Protein AF-A0A957UZH3-F1 (afdb_monomer_lite)

Sequence (75 aa):
ANPFLRWRSFTALAGLGYHTNDLTGAPYPHELSRFKGQLGGTLLINWRISRTPTFAFRLRRKAFRLVRQFGRRIR

pLDDT: mean 84.12, std 8.29, range [48.28, 96.81]

Secondary structure (DSSP, 8-state):
--HHHHHHHHHHHHHTT----------SSSHHHHHHHTTT----------PPPPHHHHHHHHHHHHHHHHHTS--

Foldseek 3Di:
DDPVVVVVVVVVCVVVVDPDDDPDDDDPPDPVVVVCVVVVDDDDDDDDDDDDQDPVNVVVVVVVVVCVVVVVVVD

Structure (mmCIF, N/CA/C/O backbone):
data_AF-A0A957UZH3-F1
#
_entry.id   AF-A0A957UZH3-F1
#
loop_
_atom_site.group_PDB
_atom_site.id
_atom_site.type_symbol
_atom_site.label_atom_id
_atom_site.label_alt_id
_atom_site.label_comp_id
_atom_site.label_asym_id
_atom_site.label_entity_id
_atom_site.label_seq_i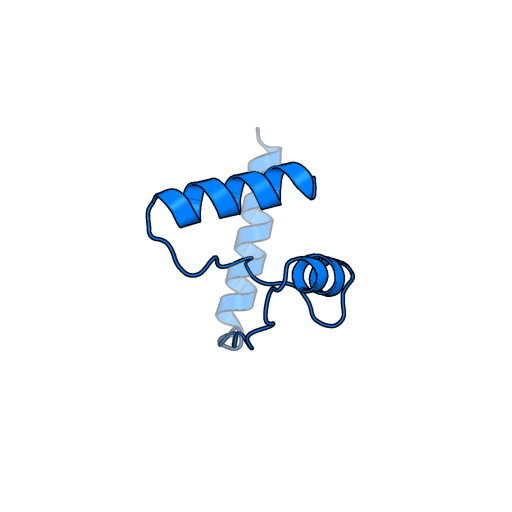d
_atom_site.pdbx_PDB_ins_code
_atom_site.Cartn_x
_atom_site.Cartn_y
_atom_site.Cartn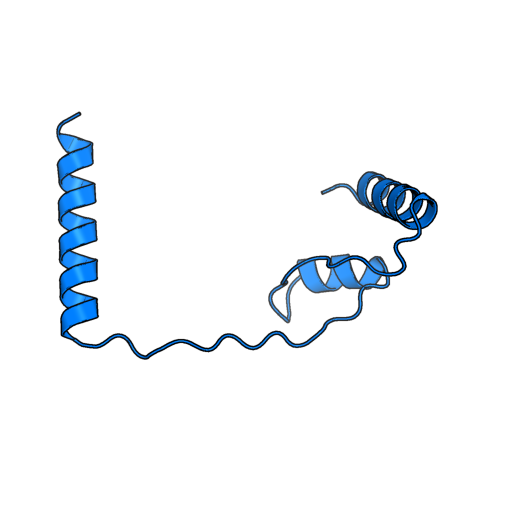_z
_atom_site.occupancy
_atom_site.B_iso_or_equiv
_atom_site.auth_seq_id
_atom_site.auth_comp_id
_atom_site.auth_asym_id
_atom_site.auth_atom_id
_atom_site.pdbx_PDB_model_num
ATOM 1 N N . ALA A 1 1 ? 7.654 3.331 14.037 1.00 60.50 1 ALA A N 1
ATOM 2 C CA . ALA A 1 1 ? 6.352 4.031 14.116 1.00 60.50 1 ALA A CA 1
ATOM 3 C C . ALA A 1 1 ? 5.536 3.406 15.241 1.00 60.50 1 ALA A C 1
ATOM 5 O O . ALA A 1 1 ? 5.546 2.188 15.347 1.00 60.50 1 ALA A O 1
ATOM 6 N N . ASN A 1 2 ? 4.889 4.213 16.082 1.00 82.50 2 ASN A N 1
ATOM 7 C CA . ASN A 1 2 ? 4.145 3.749 17.259 1.00 82.50 2 ASN A CA 1
ATOM 8 C C . ASN A 1 2 ? 2.738 3.228 16.853 1.00 82.50 2 ASN A C 1
ATOM 10 O O . ASN A 1 2 ? 2.039 3.959 16.142 1.00 82.50 2 ASN A O 1
ATOM 14 N N . PRO A 1 3 ? 2.306 2.020 17.285 1.00 80.88 3 PRO A N 1
ATOM 15 C CA . PRO A 1 3 ? 0.962 1.487 17.018 1.00 80.88 3 PRO A CA 1
ATOM 16 C C . PRO A 1 3 ? -0.176 2.445 17.400 1.00 80.88 3 PRO A C 1
ATOM 18 O O . PRO A 1 3 ? -1.117 2.620 16.628 1.00 80.88 3 PRO A O 1
ATOM 21 N N . PHE A 1 4 ? -0.058 3.122 18.547 1.00 86.12 4 PHE A N 1
ATOM 22 C CA . PHE A 1 4 ? -1.078 4.039 19.057 1.00 86.12 4 PHE A CA 1
ATOM 23 C C . PHE A 1 4 ? -1.319 5.221 18.114 1.00 86.12 4 PHE A C 1
ATOM 25 O O . PHE A 1 4 ? -2.459 5.525 17.765 1.00 86.12 4 PHE A O 1
ATOM 32 N N . LEU A 1 5 ? -0.243 5.859 17.644 1.00 88.62 5 LEU A N 1
ATOM 33 C CA . LEU A 1 5 ? -0.349 6.980 16.705 1.00 88.62 5 LEU A CA 1
ATOM 34 C C . LEU A 1 5 ? -1.026 6.550 15.404 1.00 88.62 5 LEU A C 1
ATOM 36 O O . LEU A 1 5 ? -1.829 7.294 14.851 1.00 88.62 5 LEU A O 1
ATOM 40 N N . ARG A 1 6 ? -0.740 5.332 14.938 1.00 87.62 6 ARG A N 1
ATOM 41 C CA . ARG A 1 6 ? -1.321 4.806 13.705 1.00 87.62 6 ARG A CA 1
ATOM 42 C C . ARG A 1 6 ? -2.814 4.507 13.852 1.00 87.62 6 ARG A C 1
ATOM 44 O O . ARG A 1 6 ? -3.577 4.868 12.963 1.00 87.62 6 ARG A O 1
ATOM 51 N N . TRP A 1 7 ? -3.235 3.946 14.986 1.00 87.75 7 TRP A N 1
ATOM 52 C CA . TRP A 1 7 ? -4.656 3.791 15.306 1.00 87.75 7 TRP A CA 1
ATOM 53 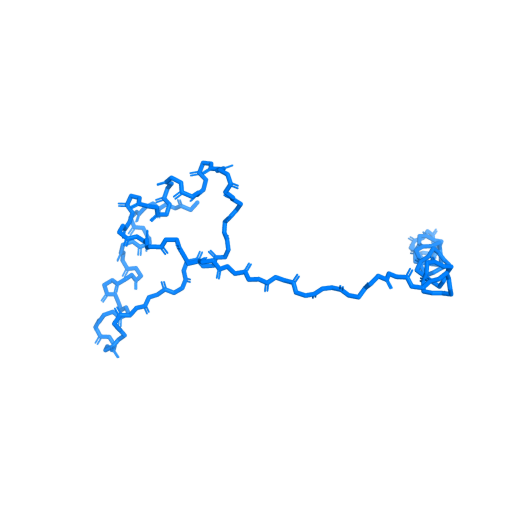C C . TRP A 1 7 ? -5.382 5.143 15.329 1.00 87.75 7 TRP A C 1
ATOM 55 O O . TRP A 1 7 ? -6.401 5.297 14.663 1.00 87.75 7 TRP A O 1
ATOM 65 N N . ARG A 1 8 ? -4.807 6.160 15.989 1.00 92.31 8 ARG A N 1
ATOM 66 C CA . ARG A 1 8 ? -5.371 7.523 16.005 1.00 92.31 8 ARG A CA 1
ATOM 67 C C . ARG A 1 8 ? -5.520 8.113 14.602 1.00 92.31 8 ARG A C 1
ATOM 69 O O . ARG A 1 8 ? -6.542 8.734 14.318 1.00 92.31 8 ARG A O 1
ATOM 76 N N . SER A 1 9 ? -4.541 7.902 13.721 1.00 91.75 9 SER A N 1
ATOM 77 C CA . SER A 1 9 ? -4.642 8.322 12.319 1.00 91.75 9 SER A CA 1
ATOM 78 C C . SER A 1 9 ? -5.791 7.625 11.587 1.00 91.75 9 SER A C 1
ATOM 80 O O . SER A 1 9 ? -6.493 8.277 10.822 1.00 91.75 9 SER A O 1
ATOM 82 N N . PHE A 1 10 ? -6.022 6.330 11.828 1.00 91.19 10 PHE A N 1
ATOM 83 C CA . PHE A 1 10 ? -7.151 5.614 11.226 1.00 91.19 10 PHE A CA 1
ATOM 84 C C . PHE A 1 10 ? -8.495 6.142 11.719 1.00 91.19 10 PHE A C 1
ATOM 86 O O . PHE A 1 10 ? -9.377 6.371 10.900 1.00 91.19 10 PHE A O 1
ATOM 93 N N . THR A 1 11 ? -8.639 6.406 13.020 1.00 93.19 11 THR A N 1
ATOM 94 C CA . THR A 1 11 ? -9.866 7.001 13.571 1.00 93.19 11 THR A CA 1
ATOM 95 C C . THR A 1 11 ? -10.146 8.375 12.963 1.00 93.19 11 THR A C 1
ATOM 97 O O . THR A 1 11 ? -11.281 8.663 12.597 1.00 93.19 11 THR A O 1
ATOM 100 N N . ALA A 1 12 ? -9.115 9.214 12.815 1.00 95.31 12 ALA A N 1
ATOM 101 C CA . ALA A 1 12 ? -9.260 10.531 12.199 1.00 95.31 12 ALA A CA 1
ATOM 102 C C . ALA A 1 12 ? -9.677 10.434 10.721 1.00 95.31 12 ALA A C 1
ATOM 104 O O . ALA A 1 12 ? -10.584 11.140 10.293 1.00 95.31 12 ALA A O 1
ATOM 105 N N . LEU A 1 13 ? -9.060 9.529 9.954 1.00 94.62 13 LEU A N 1
ATOM 106 C CA . LEU A 1 13 ? -9.414 9.293 8.551 1.00 94.62 13 LEU A CA 1
ATOM 107 C C . LEU A 1 13 ? -10.833 8.729 8.400 1.00 94.62 13 LEU A C 1
ATOM 109 O O . LEU A 1 13 ? -11.573 9.180 7.532 1.00 94.62 13 LEU A O 1
ATOM 113 N N . ALA A 1 14 ? -11.241 7.811 9.275 1.00 94.31 14 ALA A N 1
ATOM 114 C CA . ALA A 1 14 ? -12.608 7.301 9.300 1.00 94.31 14 ALA A CA 1
ATOM 115 C C . ALA A 1 14 ? -13.624 8.420 9.587 1.00 94.31 14 ALA A C 1
ATOM 117 O O . ALA A 1 14 ? -14.654 8.495 8.923 1.00 94.31 14 ALA A O 1
ATOM 118 N N . GLY A 1 15 ? -13.304 9.342 10.504 1.00 96.62 15 GLY A N 1
ATOM 119 C CA . GLY A 1 15 ? -14.125 10.529 10.776 1.00 96.62 15 GLY A CA 1
ATOM 120 C C . GLY A 1 15 ? -14.258 11.489 9.586 1.00 96.62 15 GLY A C 1
ATOM 121 O O . GLY A 1 15 ? -15.226 12.237 9.515 1.00 96.62 15 GLY A O 1
ATOM 122 N N . LEU A 1 16 ? -13.324 11.439 8.633 1.00 96.81 16 LEU A N 1
ATOM 123 C CA . LEU A 1 16 ? -13.373 12.184 7.370 1.00 96.81 16 LEU A CA 1
ATOM 124 C C . LEU A 1 16 ? -14.070 11.408 6.233 1.00 96.81 16 LEU A C 1
ATOM 126 O O . LEU A 1 16 ? -14.114 11.897 5.108 1.00 96.81 16 LEU A O 1
ATOM 130 N N . GLY A 1 17 ? -14.592 10.206 6.499 1.00 96.44 17 GLY A N 1
ATOM 131 C CA . GLY A 1 17 ? -15.274 9.370 5.507 1.00 96.44 17 GLY A CA 1
ATOM 132 C C . GLY A 1 17 ? -14.353 8.469 4.679 1.00 96.44 17 GLY A C 1
ATOM 133 O O . GLY A 1 17 ? -14.806 7.851 3.718 1.00 96.44 17 GLY A O 1
ATOM 134 N N . TYR A 1 18 ? -13.067 8.351 5.025 1.00 93.81 18 TYR A N 1
ATOM 135 C CA . TYR A 1 18 ? -12.187 7.391 4.355 1.00 93.81 18 TYR A CA 1
ATOM 136 C C . TYR A 1 18 ? -12.458 5.968 4.850 1.00 93.81 18 TYR A C 1
ATOM 138 O O . TYR A 1 18 ? -12.406 5.689 6.047 1.00 93.81 18 TYR A O 1
ATOM 146 N N . HIS A 1 19 ? -12.670 5.046 3.911 1.00 89.19 19 HIS A N 1
ATOM 147 C CA . HIS A 1 19 ? -12.949 3.636 4.208 1.00 89.19 19 HIS A CA 1
ATOM 148 C C . HIS A 1 19 ? -11.699 2.747 4.227 1.00 89.19 19 HIS A C 1
ATOM 150 O O . HIS A 1 19 ? -11.714 1.664 4.807 1.00 89.19 19 HIS A O 1
ATOM 156 N N . THR A 1 20 ? -10.612 3.186 3.591 1.00 87.50 20 THR A N 1
ATOM 157 C CA . THR A 1 20 ? -9.385 2.397 3.427 1.00 87.50 20 THR A CA 1
ATOM 158 C C . THR A 1 20 ? -8.149 3.275 3.561 1.00 87.50 20 THR A C 1
ATOM 160 O O . THR A 1 20 ? -8.185 4.456 3.219 1.00 87.50 20 THR A O 1
ATOM 163 N N . ASN A 1 21 ? -7.035 2.688 4.000 1.00 86.50 21 ASN A N 1
ATOM 164 C CA . ASN A 1 21 ? -5.748 3.371 4.097 1.00 86.50 21 ASN A CA 1
ATOM 165 C C . ASN A 1 21 ? -4.633 2.509 3.487 1.00 86.50 21 ASN A C 1
ATOM 167 O O . ASN A 1 21 ? -4.454 1.356 3.885 1.00 86.50 21 ASN A O 1
ATOM 171 N N . ASP A 1 22 ? -3.876 3.073 2.544 1.00 86.44 22 ASP A N 1
ATOM 172 C CA . ASP A 1 22 ? -2.700 2.423 1.970 1.00 86.44 22 ASP A CA 1
ATOM 173 C C . ASP A 1 22 ? -1.517 2.517 2.945 1.00 86.44 22 ASP A C 1
ATOM 175 O O . ASP A 1 22 ? -0.895 3.563 3.141 1.00 86.44 22 ASP A O 1
ATOM 179 N N . LEU A 1 23 ? -1.168 1.379 3.550 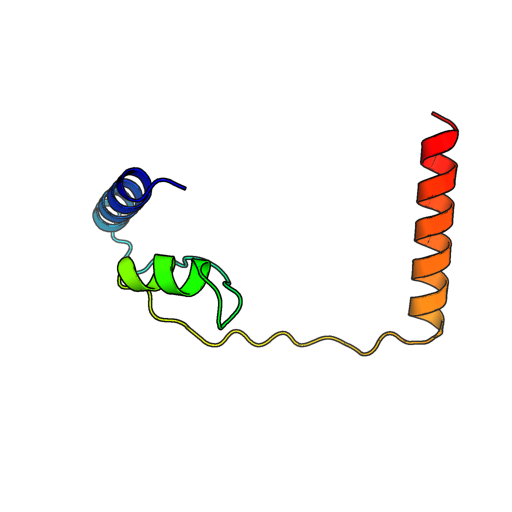1.00 84.50 23 LEU A N 1
ATOM 180 C CA . LEU A 1 23 ? -0.013 1.269 4.443 1.00 84.50 23 LEU A CA 1
ATOM 181 C C . LEU A 1 23 ? 1.322 1.223 3.694 1.00 84.50 23 LEU A C 1
ATOM 183 O O . LEU A 1 23 ? 2.359 1.031 4.340 1.00 84.50 23 LEU A O 1
ATOM 187 N N . THR A 1 24 ? 1.319 1.414 2.374 1.00 84.44 24 THR A N 1
ATOM 188 C CA . THR A 1 24 ? 2.436 1.355 1.423 1.00 84.44 24 THR A CA 1
ATOM 189 C C . THR A 1 24 ? 3.089 -0.024 1.335 1.00 84.44 24 THR A C 1
ATOM 191 O O . THR A 1 24 ? 2.801 -0.935 2.119 1.00 84.44 24 THR A O 1
ATOM 194 N N . GLY A 1 25 ? 4.023 -0.188 0.397 1.00 82.38 25 GLY A N 1
ATOM 195 C CA . GLY A 1 25 ? 4.740 -1.445 0.194 1.00 82.38 25 GLY A CA 1
ATOM 196 C C . GLY A 1 25 ? 5.468 -1.942 1.448 1.00 82.38 25 GLY A C 1
ATOM 197 O O . GLY A 1 25 ? 6.040 -1.172 2.224 1.00 82.38 25 GLY A O 1
ATOM 198 N N . ALA A 1 26 ? 5.441 -3.254 1.663 1.00 83.00 26 ALA A N 1
ATOM 199 C CA . ALA A 1 26 ? 6.343 -3.947 2.574 1.00 83.00 26 ALA A CA 1
ATOM 200 C C . ALA A 1 26 ? 6.952 -5.148 1.833 1.00 83.00 26 ALA A C 1
ATOM 202 O O . ALA A 1 26 ? 6.240 -5.791 1.059 1.00 83.00 26 ALA A O 1
ATOM 203 N N . PRO A 1 27 ? 8.246 -5.455 2.033 1.00 81.06 27 PRO A N 1
ATOM 204 C CA . PRO A 1 27 ? 8.821 -6.687 1.508 1.00 81.06 27 PRO A CA 1
ATOM 205 C C . PRO A 1 27 ? 8.076 -7.892 2.097 1.00 81.06 27 PRO A C 1
ATOM 207 O O . PRO A 1 27 ? 7.663 -7.861 3.257 1.00 81.06 27 PRO A O 1
ATOM 210 N N . TYR A 1 28 ? 7.897 -8.957 1.324 1.00 79.00 28 TYR A N 1
ATOM 211 C CA . TYR A 1 28 ? 7.282 -10.187 1.816 1.00 79.00 28 TYR A CA 1
ATOM 212 C C . TYR A 1 28 ? 8.186 -11.383 1.499 1.00 79.00 28 TYR A C 1
ATOM 214 O O . TYR A 1 28 ? 8.553 -11.536 0.332 1.00 79.00 28 TYR A O 1
ATOM 222 N N . PRO A 1 29 ? 8.536 -12.223 2.494 1.00 83.44 29 PRO A N 1
ATOM 223 C CA . PRO A 1 29 ? 8.227 -12.110 3.932 1.00 83.44 29 PRO A CA 1
ATOM 224 C C . PRO A 1 29 ? 9.123 -11.082 4.669 1.00 83.44 29 PRO A C 1
ATOM 226 O O . PRO A 1 29 ? 10.315 -10.987 4.393 1.00 83.44 29 PRO A O 1
ATOM 229 N N . HIS A 1 30 ? 8.565 -10.295 5.605 1.00 85.50 30 HIS A N 1
ATOM 230 C CA . HIS A 1 30 ? 9.316 -9.318 6.425 1.00 85.50 30 HIS A CA 1
ATOM 231 C C . HIS A 1 30 ? 8.553 -8.923 7.704 1.00 85.50 30 HIS A C 1
ATOM 233 O O . HIS A 1 30 ? 7.320 -8.929 7.722 1.00 85.50 30 HIS A O 1
ATOM 239 N N . GLU A 1 31 ? 9.256 -8.488 8.753 1.00 86.19 31 GLU A N 1
ATOM 240 C CA . GLU A 1 31 ? 8.659 -8.055 10.034 1.00 86.19 31 GLU A CA 1
ATOM 241 C C . GLU A 1 31 ? 7.649 -6.910 9.872 1.00 86.19 31 GLU A C 1
ATOM 243 O O . GLU A 1 31 ? 6.586 -6.902 10.490 1.00 86.19 31 GLU A O 1
ATOM 248 N N . LEU A 1 32 ? 7.937 -5.969 8.969 1.00 83.94 32 LEU A N 1
ATOM 249 C CA . LEU A 1 32 ? 7.020 -4.873 8.632 1.00 83.94 32 LEU A CA 1
ATOM 250 C C . LEU A 1 32 ? 5.687 -5.370 8.061 1.00 83.94 32 LEU A C 1
ATOM 252 O O . LEU A 1 32 ? 4.659 -4.737 8.294 1.00 83.94 32 LEU A O 1
ATOM 256 N N . SER A 1 33 ? 5.691 -6.489 7.336 1.00 84.69 33 SER A N 1
ATOM 257 C CA . SER A 1 33 ? 4.467 -7.104 6.812 1.00 84.69 33 SER A CA 1
ATOM 258 C C . SER A 1 33 ? 3.649 -7.724 7.943 1.00 84.69 33 SER A C 1
ATOM 260 O O . SER A 1 33 ? 2.435 -7.539 7.985 1.00 84.69 33 SER A O 1
ATOM 262 N N . ARG A 1 34 ? 4.311 -8.348 8.930 1.00 84.38 34 ARG A N 1
ATOM 263 C CA . ARG A 1 34 ? 3.656 -8.852 10.148 1.00 84.38 34 ARG A CA 1
ATOM 264 C C . ARG A 1 34 ? 3.040 -7.718 10.972 1.00 84.38 34 ARG A C 1
ATOM 266 O O . ARG A 1 34 ? 1.880 -7.815 11.356 1.00 84.38 34 ARG A O 1
ATOM 273 N N . PHE A 1 35 ? 3.775 -6.624 11.179 1.00 84.38 35 PHE A N 1
ATOM 274 C CA . PHE A 1 35 ? 3.272 -5.441 11.883 1.00 84.38 35 PHE A CA 1
ATOM 275 C C . PHE A 1 35 ? 2.055 -4.811 11.187 1.00 84.38 35 PHE A C 1
ATOM 277 O O . PHE A 1 35 ? 1.073 -4.469 11.837 1.00 84.38 35 PHE A O 1
ATOM 284 N N . LYS A 1 36 ? 2.086 -4.672 9.855 1.00 85.00 36 LYS A N 1
ATOM 285 C CA . LYS A 1 36 ? 0.939 -4.155 9.087 1.00 85.00 36 LYS A CA 1
ATOM 286 C C . LYS A 1 36 ? -0.266 -5.101 9.149 1.00 85.00 36 LYS A C 1
ATOM 288 O O . LYS A 1 36 ? -1.392 -4.621 9.242 1.00 85.00 36 LYS A O 1
ATOM 293 N N . GLY A 1 37 ? -0.033 -6.415 9.173 1.00 83.38 37 GLY A N 1
ATOM 294 C CA . GLY A 1 37 ? -1.088 -7.416 9.355 1.00 83.38 37 GLY A CA 1
ATOM 295 C C . GLY A 1 37 ? -1.799 -7.309 10.709 1.00 83.38 37 GLY A C 1
ATOM 296 O O . GLY A 1 37 ? -3.018 -7.429 10.764 1.00 83.38 37 GLY A O 1
ATOM 297 N N . GLN A 1 38 ? -1.079 -6.977 11.789 1.00 86.38 38 GLN A N 1
ATOM 298 C CA . GLN A 1 38 ? -1.680 -6.746 13.117 1.00 86.38 38 GLN A CA 1
ATOM 299 C C . GLN A 1 38 ? -2.680 -5.579 13.144 1.00 86.38 38 GLN A C 1
ATOM 301 O O . GLN A 1 38 ? -3.506 -5.498 14.045 1.00 86.38 38 GLN A O 1
ATOM 306 N N . LEU A 1 39 ? -2.616 -4.678 12.163 1.00 84.06 39 LEU A N 1
ATOM 307 C CA . LEU A 1 39 ? -3.516 -3.532 12.036 1.00 84.06 39 LEU A CA 1
ATOM 308 C C . LEU A 1 39 ? -4.755 -3.834 11.176 1.00 84.06 39 LEU A C 1
ATOM 310 O O . LEU A 1 39 ? -5.479 -2.908 10.824 1.00 84.06 39 LEU A O 1
ATOM 314 N N . GLY A 1 40 ? -4.970 -5.096 10.787 1.00 83.38 40 GLY A N 1
ATOM 315 C CA . GLY A 1 40 ? -6.026 -5.487 9.846 1.00 83.38 40 GLY A CA 1
ATOM 316 C C . GLY A 1 40 ? -5.692 -5.174 8.383 1.00 83.38 40 GLY A C 1
ATOM 317 O O . GLY A 1 40 ? -6.563 -5.238 7.519 1.00 83.38 40 GLY A O 1
ATOM 318 N N . GLY A 1 41 ? -4.436 -4.823 8.082 1.00 83.06 41 GLY A N 1
ATOM 319 C CA . GLY A 1 41 ? -3.994 -4.553 6.719 1.00 83.06 41 GLY A CA 1
ATOM 320 C C . GLY A 1 41 ? -3.962 -5.825 5.874 1.00 83.06 41 GLY A C 1
ATOM 321 O O . GLY A 1 41 ? -3.317 -6.805 6.246 1.00 83.06 41 GLY A O 1
ATOM 322 N N . THR A 1 42 ? -4.606 -5.790 4.708 1.00 82.94 42 THR A N 1
ATOM 323 C CA . THR A 1 42 ? -4.510 -6.863 3.709 1.00 82.94 42 THR A CA 1
ATOM 324 C C . THR A 1 42 ? -3.306 -6.615 2.804 1.00 82.94 42 THR A C 1
ATOM 326 O O . THR A 1 42 ? -3.127 -5.510 2.289 1.00 82.94 42 THR A O 1
ATOM 32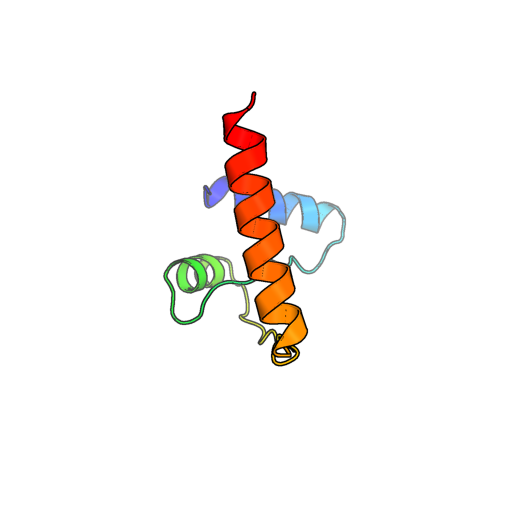9 N N . LEU A 1 43 ? -2.460 -7.631 2.605 1.00 82.38 43 LEU A N 1
ATOM 330 C CA . LEU A 1 43 ? -1.336 -7.532 1.677 1.00 82.38 43 LEU A CA 1
ATOM 331 C C . LEU A 1 43 ? -1.851 -7.651 0.239 1.00 82.38 43 LEU A C 1
ATOM 333 O O . LEU A 1 43 ? -2.238 -8.731 -0.198 1.00 82.38 43 LEU A O 1
ATOM 337 N N . LEU A 1 44 ? -1.819 -6.542 -0.495 1.00 84.81 44 LEU A N 1
ATOM 338 C CA . LEU A 1 44 ? -2.086 -6.527 -1.930 1.00 84.81 44 LEU A CA 1
ATOM 339 C C . LEU A 1 44 ? -0.781 -6.691 -2.712 1.00 84.81 44 LEU A C 1
ATOM 341 O O . LEU A 1 44 ? 0.249 -6.095 -2.378 1.00 84.81 44 LEU A O 1
ATOM 345 N N . ILE A 1 45 ? -0.826 -7.511 -3.762 1.00 84.56 45 ILE A N 1
ATOM 346 C CA . ILE A 1 45 ? 0.317 -7.730 -4.649 1.00 84.56 45 ILE A CA 1
ATOM 347 C C . ILE A 1 45 ? 0.532 -6.466 -5.482 1.00 84.56 45 ILE A C 1
ATOM 349 O O . ILE A 1 45 ? -0.346 -6.050 -6.233 1.00 84.56 45 ILE A O 1
ATOM 353 N N . ASN A 1 46 ? 1.726 -5.885 -5.379 1.00 82.94 46 ASN A N 1
ATOM 354 C CA . ASN A 1 46 ? 2.143 -4.742 -6.182 1.00 82.94 46 ASN A CA 1
ATOM 355 C C . ASN A 1 46 ? 3.201 -5.180 -7.196 1.00 82.94 46 ASN A C 1
ATOM 357 O O . ASN A 1 46 ? 4.312 -5.563 -6.826 1.00 82.94 46 ASN A O 1
ATOM 361 N N . TRP A 1 47 ? 2.869 -5.096 -8.482 1.00 82.38 47 TRP A N 1
ATOM 362 C CA . TR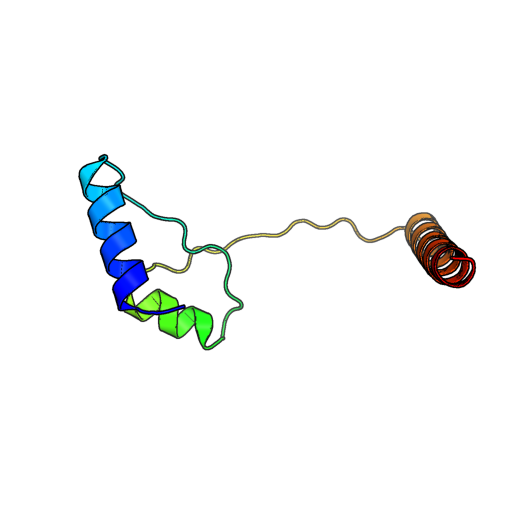P A 1 47 ? 3.795 -5.418 -9.562 1.00 82.38 47 TRP A CA 1
ATOM 363 C C . TRP A 1 47 ? 4.632 -4.202 -9.937 1.00 82.38 47 TRP A C 1
ATOM 365 O O . TRP A 1 47 ? 4.118 -3.104 -10.144 1.00 82.38 47 TRP A O 1
ATOM 375 N N . ARG A 1 48 ? 5.944 -4.403 -10.074 1.00 85.06 48 ARG A N 1
ATOM 376 C CA . ARG A 1 48 ? 6.855 -3.381 -10.587 1.00 85.06 48 ARG A CA 1
ATOM 377 C C . ARG A 1 48 ? 7.372 -3.801 -11.952 1.00 85.06 48 ARG A C 1
ATOM 379 O O . ARG A 1 48 ? 8.222 -4.682 -12.051 1.00 85.06 48 ARG A O 1
ATOM 386 N N . ILE A 1 49 ? 6.929 -3.105 -12.991 1.00 88.19 49 ILE A N 1
ATOM 387 C CA . ILE A 1 49 ? 7.508 -3.252 -14.325 1.00 88.19 49 ILE A CA 1
ATOM 388 C C . ILE A 1 49 ? 8.802 -2.441 -14.368 1.00 88.19 49 ILE A C 1
ATOM 390 O O . ILE A 1 49 ? 8.844 -1.268 -13.991 1.00 88.19 49 ILE A O 1
ATOM 394 N N . SER A 1 50 ? 9.885 -3.070 -14.812 1.00 84.94 50 SER A N 1
ATOM 395 C CA . SER A 1 50 ? 11.152 -2.383 -15.037 1.00 84.94 50 SER A CA 1
ATOM 396 C C . SER A 1 50 ? 11.725 -2.783 -16.387 1.00 84.94 50 SER A C 1
ATOM 398 O O . SER A 1 50 ? 11.676 -3.948 -16.772 1.00 84.94 50 SER A O 1
ATOM 400 N N . ARG A 1 51 ? 12.252 -1.804 -17.126 1.00 84.06 51 ARG A N 1
ATOM 401 C CA . ARG A 1 51 ? 12.945 -2.056 -18.389 1.00 84.06 51 ARG A CA 1
ATOM 402 C C . ARG A 1 51 ? 14.363 -2.527 -18.094 1.00 84.06 51 ARG A C 1
ATOM 404 O O . ARG A 1 51 ? 15.081 -1.869 -17.336 1.00 84.06 51 ARG A O 1
ATOM 411 N N . THR A 1 52 ? 14.789 -3.607 -18.747 1.00 81.88 52 THR A N 1
ATOM 412 C CA . THR A 1 52 ? 16.187 -4.046 -18.702 1.00 81.88 52 THR A CA 1
ATOM 413 C C . THR A 1 52 ? 17.090 -2.894 -19.150 1.00 81.88 52 THR A C 1
ATOM 415 O O . THR A 1 52 ? 16.889 -2.340 -20.236 1.00 81.88 52 THR A O 1
ATOM 418 N N . PRO A 1 53 ? 18.064 -2.479 -18.325 1.00 83.19 53 PRO A N 1
ATOM 419 C CA . PRO A 1 53 ? 18.920 -1.358 -18.664 1.00 83.19 53 PRO A CA 1
ATOM 420 C C . PRO A 1 53 ? 19.764 -1.706 -19.893 1.00 83.19 53 PRO A C 1
ATOM 422 O O . PRO A 1 53 ? 20.576 -2.630 -19.849 1.00 83.19 53 PRO A O 1
ATOM 425 N N . THR A 1 54 ? 19.602 -0.944 -20.977 1.00 88.12 54 THR A N 1
ATOM 426 C CA . THR A 1 54 ? 20.460 -1.063 -22.163 1.00 88.12 54 THR A CA 1
ATOM 427 C C . THR A 1 54 ? 21.914 -0.755 -21.804 1.00 88.12 54 THR A C 1
ATOM 429 O O . THR A 1 54 ? 22.201 -0.061 -20.821 1.00 88.12 54 THR A O 1
ATOM 432 N N . PHE A 1 55 ? 22.862 -1.248 -22.601 1.00 83.25 55 PHE A N 1
ATOM 433 C CA . PHE A 1 55 ? 24.287 -0.999 -22.366 1.00 83.25 55 PHE A CA 1
ATOM 434 C C . PHE A 1 55 ? 24.607 0.506 -22.277 1.00 83.25 55 PHE A C 1
ATOM 436 O O . PHE A 1 55 ? 25.249 0.949 -21.322 1.00 83.25 55 PHE A O 1
ATOM 443 N N . ALA A 1 56 ? 24.035 1.309 -23.183 1.00 84.69 56 ALA A N 1
ATOM 444 C CA . ALA A 1 56 ? 24.134 2.770 -23.163 1.00 84.69 56 ALA A CA 1
ATOM 445 C C . ALA A 1 56 ? 23.606 3.384 -21.851 1.00 84.69 56 ALA A C 1
ATOM 447 O O . ALA A 1 56 ? 24.240 4.263 -21.264 1.00 84.69 56 ALA A O 1
ATOM 448 N N . PHE A 1 57 ? 22.483 2.880 -21.328 1.00 84.75 57 PHE A N 1
ATOM 449 C CA . PHE A 1 57 ? 21.946 3.322 -20.041 1.00 84.75 57 PHE A CA 1
ATOM 450 C C . PHE A 1 57 ? 22.884 2.976 -18.874 1.00 84.75 57 PHE A C 1
ATOM 452 O O . PHE A 1 57 ? 23.074 3.790 -17.966 1.00 84.75 57 PHE A O 1
ATOM 459 N N . ARG A 1 58 ? 23.515 1.792 -18.891 1.00 84.50 58 ARG A N 1
ATOM 460 C CA . ARG A 1 58 ? 24.483 1.384 -17.856 1.00 84.50 58 ARG A CA 1
ATOM 461 C C . ARG A 1 58 ? 25.719 2.285 -17.857 1.00 84.50 58 ARG A C 1
ATOM 463 O O . ARG A 1 58 ? 26.140 2.709 -16.779 1.00 84.50 58 ARG A O 1
ATOM 470 N N . LEU A 1 59 ? 26.254 2.603 -19.037 1.00 87.25 59 LEU A N 1
ATOM 471 C CA . LEU A 1 59 ? 27.380 3.526 -19.211 1.00 87.25 59 LEU A CA 1
ATOM 472 C C . LEU A 1 59 ? 27.037 4.928 -18.708 1.00 87.25 59 LEU A C 1
ATOM 474 O O . LEU A 1 59 ? 27.721 5.437 -17.820 1.00 87.25 59 LEU A O 1
ATOM 478 N N . ARG A 1 60 ? 25.921 5.508 -19.173 1.00 86.00 60 ARG A N 1
ATOM 479 C CA . ARG A 1 60 ? 25.462 6.834 -18.729 1.00 86.00 60 ARG A CA 1
ATOM 480 C C . ARG A 1 60 ? 25.260 6.884 -17.217 1.00 86.00 60 ARG A C 1
ATOM 482 O O . ARG A 1 60 ? 25.673 7.843 -16.572 1.00 86.00 60 ARG A O 1
ATOM 489 N N . ARG A 1 61 ? 24.681 5.838 -16.618 1.00 85.62 61 ARG A N 1
ATOM 490 C CA . ARG A 1 61 ? 24.481 5.761 -15.164 1.00 85.62 61 ARG A CA 1
ATOM 491 C C . ARG A 1 61 ? 25.803 5.701 -14.393 1.00 85.62 61 ARG A C 1
ATOM 493 O O . ARG A 1 61 ? 25.880 6.290 -13.317 1.00 85.62 61 ARG A O 1
ATOM 500 N N . LYS A 1 62 ? 26.822 4.995 -14.897 1.00 86.25 62 LYS A N 1
ATOM 501 C CA . LYS A 1 62 ? 28.163 4.971 -14.283 1.00 86.25 62 LYS A CA 1
ATOM 502 C C . LYS A 1 62 ? 28.854 6.330 -14.408 1.00 86.25 62 LYS A C 1
ATOM 504 O O . LYS A 1 62 ? 29.296 6.857 -13.393 1.00 86.25 62 LYS A O 1
ATOM 509 N N . ALA A 1 63 ? 28.861 6.916 -15.606 1.00 87.62 63 ALA A N 1
ATOM 510 C CA . ALA A 1 63 ? 29.426 8.242 -15.852 1.00 87.62 63 ALA A CA 1
ATOM 511 C C . ALA A 1 63 ? 28.776 9.303 -14.950 1.00 87.62 63 ALA A C 1
ATOM 513 O O . ALA A 1 63 ? 29.471 10.053 -14.273 1.00 87.62 63 ALA A O 1
ATOM 514 N N . PHE A 1 64 ? 27.445 9.287 -14.831 1.00 86.50 64 PHE A N 1
ATOM 515 C CA . PHE A 1 64 ? 26.714 10.209 -13.963 1.00 86.50 64 PHE A CA 1
ATOM 516 C C . PHE A 1 64 ? 27.066 10.041 -12.477 1.00 86.50 64 PHE A C 1
ATOM 518 O O . PHE A 1 64 ? 27.188 11.028 -11.756 1.00 86.50 64 PHE A O 1
ATOM 525 N N . ARG A 1 65 ? 27.263 8.804 -11.992 1.00 86.44 65 ARG A N 1
ATOM 526 C CA . ARG A 1 65 ? 27.713 8.577 -10.606 1.00 86.44 65 ARG A CA 1
ATOM 527 C C . ARG A 1 65 ? 29.115 9.121 -10.366 1.00 86.44 65 ARG A C 1
ATOM 529 O O . ARG A 1 65 ? 29.322 9.736 -9.326 1.00 86.44 65 ARG A O 1
ATOM 536 N N . LEU A 1 66 ? 30.033 8.911 -11.309 1.00 86.25 66 LEU A N 1
ATOM 537 C CA . LEU A 1 66 ? 31.404 9.411 -11.215 1.00 86.25 66 LEU A CA 1
ATOM 538 C C . LEU A 1 66 ? 31.421 10.938 -11.208 1.00 86.25 66 LEU A C 1
ATOM 540 O O . LEU A 1 66 ? 31.939 11.526 -10.267 1.00 86.25 66 LEU A O 1
ATOM 544 N N . VAL A 1 67 ? 30.754 11.583 -12.168 1.00 86.75 67 VAL A N 1
ATOM 545 C CA . VAL A 1 67 ? 30.629 13.049 -12.212 1.00 86.75 67 VAL A CA 1
ATOM 546 C C . VAL A 1 67 ? 30.033 13.589 -10.910 1.00 86.75 67 VAL A C 1
ATOM 548 O O . VAL A 1 67 ? 30.548 14.552 -10.353 1.00 86.75 67 VAL A O 1
ATOM 551 N N . ARG A 1 68 ? 29.000 12.940 -10.354 1.00 84.19 68 ARG A N 1
ATOM 552 C CA . ARG A 1 68 ? 28.408 13.355 -9.072 1.00 84.19 68 ARG A CA 1
ATOM 553 C C . ARG A 1 68 ? 29.346 13.154 -7.877 1.00 84.19 68 ARG A C 1
ATOM 555 O O . ARG A 1 68 ? 29.281 13.924 -6.925 1.00 84.19 68 ARG A O 1
ATOM 562 N N . GLN A 1 69 ? 30.174 12.112 -7.893 1.00 80.25 69 GLN A N 1
ATOM 563 C CA . GLN A 1 69 ? 31.144 11.829 -6.834 1.00 80.25 69 GLN A CA 1
ATOM 564 C C . GLN A 1 69 ? 32.318 12.814 -6.874 1.00 80.25 69 GLN A C 1
ATOM 566 O O . GLN A 1 69 ? 32.717 13.312 -5.826 1.00 80.25 69 GLN A O 1
ATOM 571 N N . PHE A 1 70 ? 32.816 13.147 -8.066 1.00 77.69 70 PHE A N 1
ATOM 572 C CA . PHE A 1 70 ? 33.873 14.142 -8.248 1.00 77.69 70 PHE A CA 1
ATOM 573 C C . PHE A 1 70 ? 33.367 15.574 -8.022 1.00 77.69 70 PHE A C 1
ATOM 575 O O . PHE A 1 70 ? 34.013 16.334 -7.313 1.00 77.69 70 PHE A O 1
ATOM 582 N N . GLY A 1 71 ? 32.169 15.923 -8.497 1.00 74.00 71 GLY A N 1
ATOM 583 C CA . GLY A 1 71 ? 31.572 17.247 -8.275 1.00 74.00 71 GLY A CA 1
ATOM 584 C C . GLY A 1 71 ? 31.215 17.547 -6.813 1.00 74.00 71 GLY A C 1
ATOM 585 O O . GLY A 1 71 ? 31.143 18.707 -6.427 1.00 74.00 71 GLY A O 1
ATOM 586 N N . ARG A 1 72 ? 31.031 16.518 -5.973 1.00 63.91 72 ARG A N 1
ATOM 587 C CA . ARG A 1 72 ? 30.876 16.672 -4.514 1.00 63.91 72 ARG A CA 1
ATOM 588 C C . ARG A 1 72 ? 32.196 16.816 -3.760 1.00 63.91 72 ARG A C 1
ATOM 590 O O . ARG A 1 72 ? 32.156 17.155 -2.591 1.00 63.91 72 ARG A O 1
ATOM 597 N N . ARG A 1 73 ? 33.328 16.522 -4.402 1.00 58.75 73 ARG A N 1
ATOM 598 C CA . ARG A 1 73 ? 34.671 16.594 -3.807 1.00 58.75 73 ARG A CA 1
ATOM 599 C C . ARG A 1 73 ? 35.360 17.942 -4.055 1.00 58.75 73 ARG A C 1
ATOM 601 O O . ARG A 1 73 ? 36.448 18.156 -3.543 1.00 58.75 73 ARG A O 1
ATOM 608 N N . ILE A 1 74 ? 34.747 18.795 -4.881 1.00 58.31 74 ILE A N 1
ATOM 609 C CA . ILE A 1 74 ? 35.241 20.122 -5.295 1.00 58.31 74 ILE A CA 1
ATOM 610 C C . ILE A 1 74 ? 34.458 21.256 -4.581 1.00 58.31 74 ILE A C 1
ATOM 612 O O . ILE A 1 74 ? 34.762 22.429 -4.762 1.00 58.31 74 ILE A O 1
ATOM 616 N N . ARG A 1 75 ? 33.462 20.918 -3.748 1.00 48.28 75 ARG A N 1
ATOM 617 C CA . ARG A 1 75 ? 32.870 21.816 -2.738 1.00 48.28 75 ARG A CA 1
ATOM 618 C C . ARG A 1 75 ? 33.390 21.426 -1.368 1.00 48.28 75 ARG A C 1
ATOM 620 O O . ARG A 1 75 ? 33.503 22.344 -0.536 1.00 48.28 75 ARG A O 1
#

Radius of gyration: 20.55 Å; chains: 1; bounding box: 50×34×42 Å